Protein AF-A0A2G2W979-F1 (afdb_monomer_lite)

Radius of gyration: 13.16 Å; chains: 1; bounding box: 25×37×36 Å

Sequence (100 aa):
MEREYNERAPGGLIEGIADYVRLKAGYAPSNWVKPGQGDRWDQGYDVIARFLDYCNSLKRGFVAQLNKKMRTGYSHQFFVDLLGKTIDQLWRDYKAKFRA

InterPro domains:
  IPR007541 Uncharacterised protein family, basic secretory protein [PF04450] (6-94)
  IPR007541 Uncharacterised protein family, basic secretory protein [PTHR33321] (6-97)

Structure (mmCIF, N/CA/C/O backbone):
data_AF-A0A2G2W979-F1
#
_entry.id   AF-A0A2G2W979-F1
#
loop_
_atom_site.group_PDB
_atom_site.id
_atom_site.type_symbol
_atom_site.label_atom_id
_atom_site.label_alt_id
_atom_site.label_comp_id
_atom_site.label_asym_id
_atom_site.label_entity_id
_atom_site.label_seq_id
_atom_site.pdbx_PDB_ins_code
_atom_site.Cartn_x
_atom_site.Cartn_y
_atom_site.Cartn_z
_atom_site.occupancy
_atom_site.B_iso_or_equiv
_atom_site.auth_seq_id
_atom_site.auth_comp_id
_atom_site.auth_asym_id
_atom_site.auth_atom_id
_atom_site.pdbx_PDB_model_num
ATOM 1 N N . MET A 1 1 ? 12.504 11.225 20.913 1.00 36.19 1 MET A N 1
ATOM 2 C CA . MET A 1 1 ? 12.470 12.412 20.034 1.00 36.19 1 MET A CA 1
ATOM 3 C C . MET A 1 1 ? 11.277 12.239 19.110 1.00 36.19 1 MET A C 1
ATOM 5 O O . MET A 1 1 ? 11.380 11.560 18.096 1.00 36.19 1 MET A O 1
ATOM 9 N N . GLU A 1 2 ? 10.123 12.733 19.551 1.00 43.94 2 GLU A N 1
ATOM 10 C CA . GLU A 1 2 ? 8.870 12.708 18.795 1.00 43.94 2 GLU A CA 1
ATOM 11 C C . GLU A 1 2 ? 8.987 13.718 17.656 1.00 43.94 2 GLU A C 1
ATOM 13 O O . GLU A 1 2 ? 9.211 14.902 17.892 1.00 43.94 2 GLU A O 1
ATOM 18 N N . ARG A 1 3 ? 8.921 13.249 16.408 1.00 50.06 3 ARG A N 1
ATOM 19 C CA . ARG A 1 3 ? 8.746 14.154 15.274 1.00 50.06 3 ARG A CA 1
ATOM 20 C C . ARG A 1 3 ? 7.251 14.373 15.118 1.00 50.06 3 ARG A C 1
ATOM 22 O O . ARG A 1 3 ? 6.539 13.425 14.791 1.00 50.06 3 ARG A O 1
ATOM 29 N N . GLU A 1 4 ? 6.807 15.598 15.379 1.00 44.28 4 GLU A N 1
ATOM 30 C CA . GLU A 1 4 ? 5.464 16.078 15.063 1.00 44.28 4 GLU A CA 1
ATOM 31 C C . GLU A 1 4 ? 5.127 15.702 13.616 1.00 44.28 4 GLU A C 1
ATOM 33 O O . GLU A 1 4 ? 5.776 16.137 12.659 1.00 44.28 4 GLU A O 1
ATOM 38 N N . TYR A 1 5 ? 4.147 14.813 13.461 1.00 47.66 5 TYR A N 1
ATOM 39 C CA . TYR A 1 5 ? 3.657 14.390 12.162 1.00 47.66 5 TYR A CA 1
ATOM 40 C C . TYR A 1 5 ? 2.810 15.532 11.611 1.00 47.66 5 TYR A C 1
ATOM 42 O O . TYR A 1 5 ? 1.651 15.707 11.976 1.00 47.66 5 TYR A O 1
ATOM 50 N N . ASN A 1 6 ? 3.434 16.338 10.758 1.00 50.69 6 ASN A N 1
ATOM 51 C CA . ASN A 1 6 ? 2.757 17.307 9.913 1.00 50.69 6 ASN A CA 1
ATOM 52 C C . ASN A 1 6 ? 1.539 16.617 9.269 1.00 50.69 6 ASN A C 1
ATOM 54 O O . ASN A 1 6 ? 1.662 15.480 8.812 1.00 50.69 6 ASN A O 1
ATOM 58 N N . GLU A 1 7 ? 0.385 17.281 9.233 1.00 60.25 7 GLU A N 1
ATOM 59 C CA . GLU A 1 7 ? -0.938 16.755 8.842 1.00 60.25 7 GLU A CA 1
ATOM 60 C C . GLU A 1 7 ? -1.027 16.232 7.390 1.00 60.25 7 GLU A C 1
ATOM 62 O O . GLU A 1 7 ? -2.109 16.038 6.850 1.00 60.25 7 GLU A O 1
ATOM 67 N N . ARG A 1 8 ? 0.096 16.017 6.704 1.00 73.62 8 ARG A N 1
ATOM 68 C CA . ARG A 1 8 ? 0.193 15.582 5.313 1.00 73.62 8 ARG A CA 1
ATOM 69 C C . ARG A 1 8 ? 0.660 14.134 5.240 1.00 73.62 8 ARG A C 1
ATOM 71 O O . ARG A 1 8 ? 1.500 13.690 6.018 1.00 73.62 8 ARG A O 1
ATOM 78 N N . ALA A 1 9 ? 0.122 13.397 4.273 1.00 80.56 9 ALA A N 1
ATOM 79 C CA . ALA A 1 9 ? 0.548 12.026 4.028 1.00 80.56 9 ALA A CA 1
ATOM 80 C C . ALA A 1 9 ? 2.062 11.948 3.744 1.00 80.56 9 ALA A C 1
ATOM 82 O O . ALA A 1 9 ? 2.585 12.817 3.040 1.00 80.56 9 ALA A O 1
ATOM 83 N N . PRO A 1 10 ? 2.772 10.928 4.268 1.00 87.06 10 PRO A N 1
ATOM 84 C CA . PRO A 1 10 ? 4.194 10.748 4.009 1.00 87.06 10 PRO A CA 1
ATOM 85 C C . PRO A 1 10 ? 4.462 10.723 2.508 1.00 87.06 10 PRO A C 1
ATOM 87 O O . PRO A 1 10 ? 3.855 9.924 1.794 1.00 87.06 10 PRO A O 1
ATOM 90 N N . GLY A 1 11 ? 5.400 11.547 2.034 1.00 88.69 11 GLY A N 1
ATOM 91 C CA . GLY A 1 11 ? 5.758 11.593 0.612 1.00 88.69 11 GLY A CA 1
ATOM 92 C C . GLY A 1 11 ? 6.103 10.208 0.062 1.00 88.69 11 GLY A C 1
ATOM 93 O O . GLY A 1 11 ? 5.602 9.821 -0.986 1.00 88.69 11 GLY A O 1
ATOM 94 N N . GLY A 1 12 ? 6.841 9.399 0.831 1.00 92.44 12 GLY A N 1
ATOM 95 C CA . GLY A 1 12 ? 7.162 8.028 0.431 1.00 92.44 12 GLY A CA 1
ATOM 96 C C . GLY A 1 12 ? 5.943 7.118 0.256 1.00 92.44 12 GLY A C 1
ATOM 97 O O . GLY A 1 12 ? 5.939 6.287 -0.645 1.00 92.44 12 GLY A O 1
ATOM 98 N N . LEU A 1 13 ? 4.882 7.295 1.051 1.00 94.62 13 LEU A N 1
ATOM 99 C CA . LEU A 1 13 ? 3.644 6.534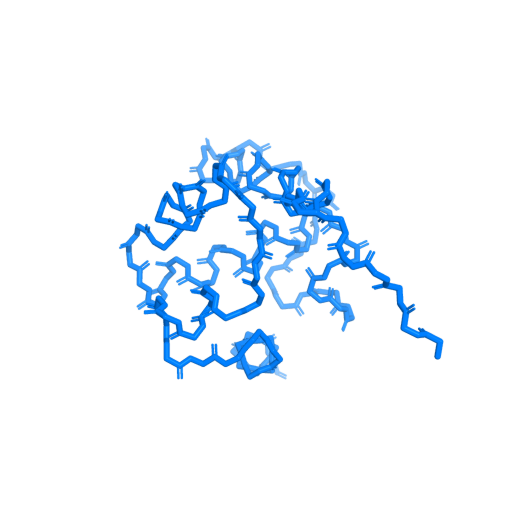 0.876 1.00 94.62 13 LEU A CA 1
ATOM 100 C C . LEU A 1 13 ? 2.872 6.991 -0.370 1.00 94.62 13 LEU A C 1
ATOM 102 O O . LEU A 1 13 ? 2.300 6.153 -1.062 1.00 94.62 13 LEU A O 1
ATOM 106 N N . ILE A 1 14 ? 2.873 8.292 -0.673 1.00 95.06 14 ILE A N 1
ATOM 107 C CA . ILE A 1 14 ? 2.270 8.827 -1.904 1.00 95.06 14 ILE A CA 1
ATOM 108 C C . ILE A 1 14 ? 2.981 8.243 -3.133 1.00 95.06 14 ILE A C 1
ATOM 110 O O . ILE A 1 14 ? 2.319 7.679 -4.005 1.00 95.06 14 ILE A O 1
ATOM 114 N N . GLU A 1 15 ? 4.315 8.302 -3.166 1.00 96.62 15 GLU A N 1
ATOM 115 C CA . GLU A 1 15 ? 5.119 7.711 -4.245 1.00 96.62 15 GLU A CA 1
ATOM 116 C C . GLU A 1 15 ? 4.918 6.192 -4.331 1.00 96.62 15 GLU A C 1
ATOM 118 O O . GLU A 1 15 ? 4.701 5.643 -5.408 1.00 96.62 15 GLU A O 1
ATOM 123 N N . GLY A 1 16 ? 4.859 5.504 -3.189 1.00 97.31 16 GLY A N 1
ATOM 124 C CA . GLY A 1 16 ? 4.562 4.074 -3.138 1.00 97.31 16 GLY A CA 1
ATOM 125 C C . GLY A 1 16 ? 3.172 3.702 -3.674 1.00 97.31 16 GLY A C 1
ATOM 126 O O . GLY A 1 16 ? 3.007 2.623 -4.242 1.00 97.31 16 GLY A O 1
ATOM 127 N N . ILE A 1 17 ? 2.164 4.578 -3.557 1.00 97.50 17 ILE A N 1
ATOM 128 C CA . ILE A 1 17 ? 0.855 4.384 -4.208 1.00 97.50 17 ILE A CA 1
ATOM 129 C C . ILE A 1 17 ? 0.974 4.539 -5.725 1.00 97.50 17 ILE A C 1
ATOM 131 O O . ILE A 1 17 ? 0.382 3.744 -6.460 1.00 97.50 17 ILE A O 1
ATOM 135 N N . ALA A 1 18 ? 1.734 5.526 -6.207 1.00 97.75 18 ALA A N 1
ATOM 136 C CA . ALA A 1 18 ? 1.994 5.675 -7.637 1.00 97.75 18 ALA A CA 1
ATOM 137 C C . ALA A 1 18 ? 2.715 4.434 -8.198 1.00 97.75 18 ALA A C 1
ATOM 139 O O . ALA A 1 18 ? 2.308 3.887 -9.227 1.00 97.75 18 ALA A O 1
ATOM 140 N N . ASP A 1 19 ? 3.707 3.919 -7.474 1.00 98.25 19 ASP A N 1
ATOM 141 C CA . ASP A 1 19 ? 4.428 2.702 -7.841 1.00 98.25 19 ASP A CA 1
ATOM 142 C C . ASP A 1 19 ? 3.572 1.434 -7.711 1.00 98.25 19 ASP A C 1
ATOM 144 O O . ASP A 1 19 ? 3.689 0.528 -8.538 1.00 98.25 19 ASP A O 1
ATOM 148 N N . TYR A 1 20 ? 2.619 1.380 -6.776 1.00 98.31 20 TYR A N 1
ATOM 149 C CA . TYR A 1 20 ? 1.594 0.332 -6.754 1.00 98.31 20 TYR A CA 1
ATOM 150 C C . TYR A 1 20 ? 0.745 0.351 -8.035 1.00 98.31 20 TYR A C 1
ATOM 152 O O . TYR A 1 20 ? 0.491 -0.704 -8.617 1.00 98.31 20 TYR A O 1
ATOM 160 N N . VAL A 1 21 ? 0.328 1.525 -8.522 1.00 98.06 21 VAL A N 1
ATOM 161 C CA . VAL A 1 21 ? -0.428 1.624 -9.783 1.00 98.06 21 VAL A CA 1
ATOM 162 C C . VAL A 1 21 ? 0.417 1.135 -10.961 1.00 98.06 21 VAL A C 1
ATOM 164 O O . VAL A 1 21 ? -0.070 0.327 -11.754 1.00 98.06 21 VAL A O 1
ATOM 167 N N . ARG A 1 22 ? 1.695 1.538 -11.039 1.00 97.94 22 ARG A N 1
ATOM 168 C CA . ARG A 1 22 ? 2.642 1.031 -12.052 1.00 97.94 22 ARG A CA 1
ATOM 169 C C . ARG A 1 22 ? 2.789 -0.489 -11.979 1.00 97.94 22 ARG A C 1
ATOM 171 O O . ARG A 1 22 ? 2.731 -1.155 -13.013 1.00 97.94 22 ARG A O 1
ATOM 178 N N . LEU A 1 23 ? 2.900 -1.045 -10.770 1.00 97.81 23 LEU A N 1
ATOM 179 C CA . LEU A 1 23 ? 2.957 -2.487 -10.539 1.00 97.81 23 LEU A CA 1
ATOM 180 C C . LEU A 1 23 ? 1.709 -3.200 -11.066 1.00 97.81 23 LEU A C 1
ATOM 182 O O . LEU A 1 23 ? 1.831 -4.181 -11.797 1.00 97.81 23 LEU A O 1
ATOM 186 N N . LYS A 1 24 ? 0.506 -2.722 -10.720 1.00 97.44 24 LYS A N 1
ATOM 187 C CA . LYS A 1 24 ? -0.753 -3.351 -11.163 1.00 97.44 24 LYS A CA 1
ATOM 188 C C . LYS A 1 24 ? -0.989 -3.227 -12.662 1.00 97.44 24 LYS A C 1
ATOM 190 O O . LYS A 1 24 ? -1.650 -4.092 -13.227 1.00 97.44 24 LYS A O 1
ATOM 195 N N . ALA A 1 25 ? -0.447 -2.187 -13.284 1.00 97.62 25 ALA A N 1
ATOM 196 C CA . ALA A 1 25 ? -0.495 -1.988 -14.724 1.00 97.62 25 ALA A CA 1
ATOM 197 C C . ALA A 1 25 ? 0.552 -2.821 -15.493 1.00 97.62 25 ALA A C 1
ATOM 199 O O . ALA A 1 25 ? 0.561 -2.788 -16.718 1.00 97.62 25 ALA A O 1
ATOM 200 N N . GLY A 1 26 ? 1.418 -3.577 -14.805 1.00 97.00 26 GLY A N 1
ATOM 201 C CA . GLY A 1 26 ? 2.438 -4.413 -15.446 1.00 97.00 26 GLY A CA 1
ATOM 202 C C . GLY A 1 26 ? 3.698 -3.657 -15.878 1.00 97.00 26 GLY A C 1
ATOM 203 O O . GLY A 1 26 ? 4.491 -4.195 -16.642 1.00 97.00 26 GLY A O 1
ATOM 204 N N . TYR A 1 27 ? 3.912 -2.439 -15.369 1.00 97.25 27 TYR A N 1
ATOM 205 C CA . TYR A 1 27 ? 5.060 -1.582 -15.699 1.00 97.25 27 TYR A CA 1
ATOM 206 C C . TYR A 1 27 ? 6.135 -1.552 -14.605 1.00 97.25 27 TYR A C 1
ATOM 208 O O . TYR A 1 27 ? 6.908 -0.601 -14.527 1.00 97.25 27 TYR A O 1
ATOM 216 N N . ALA A 1 28 ? 6.187 -2.564 -13.735 1.00 95.19 28 ALA A N 1
ATOM 217 C CA . ALA A 1 28 ? 7.240 -2.661 -12.728 1.00 95.19 28 ALA A CA 1
ATOM 218 C C . ALA A 1 28 ? 8.605 -2.927 -13.407 1.00 95.19 28 ALA A C 1
ATOM 220 O O . ALA A 1 28 ? 8.735 -3.939 -14.102 1.00 95.19 28 ALA A O 1
ATOM 221 N N . PRO A 1 29 ? 9.624 -2.070 -13.208 1.00 94.50 29 PRO A N 1
ATOM 222 C CA . PRO A 1 29 ? 10.997 -2.319 -13.634 1.00 94.50 29 PRO A CA 1
ATOM 223 C C . PRO A 1 29 ? 11.542 -3.669 -13.153 1.00 94.50 29 PRO A C 1
ATOM 225 O O . PRO A 1 29 ? 11.230 -4.137 -12.056 1.00 94.50 29 PRO A O 1
ATOM 228 N N . SER A 1 30 ? 12.413 -4.283 -13.955 1.00 92.88 30 SER A N 1
ATOM 229 C CA . SER A 1 30 ? 12.993 -5.604 -13.666 1.00 92.88 30 SER A CA 1
ATOM 230 C C . SER A 1 30 ? 13.889 -5.634 -12.424 1.00 92.88 30 SER A C 1
ATOM 232 O O . SER A 1 30 ? 14.075 -6.697 -11.835 1.00 92.88 30 SER A O 1
ATOM 234 N N . ASN A 1 31 ? 14.433 -4.485 -12.019 1.00 94.88 31 ASN A N 1
ATOM 235 C CA . ASN A 1 31 ? 15.290 -4.330 -10.845 1.00 94.88 31 ASN A CA 1
ATOM 236 C C . ASN A 1 31 ? 14.522 -4.039 -9.544 1.00 94.88 31 ASN A C 1
ATOM 238 O O . ASN A 1 31 ? 15.160 -3.901 -8.503 1.00 94.88 31 ASN A O 1
ATOM 242 N N . TRP A 1 32 ? 13.190 -3.932 -9.578 1.00 96.38 32 TRP A N 1
ATOM 243 C CA . TRP A 1 32 ? 12.396 -3.762 -8.362 1.00 96.38 32 TRP A CA 1
ATOM 244 C C . TRP A 1 32 ? 12.484 -4.976 -7.450 1.00 96.38 32 TRP A C 1
ATOM 246 O O . TRP A 1 32 ? 12.568 -6.125 -7.900 1.00 96.38 32 TRP A O 1
ATOM 256 N N . VAL A 1 33 ? 12.357 -4.718 -6.151 1.00 96.44 33 VAL A N 1
ATOM 257 C CA . VAL A 1 33 ? 12.273 -5.783 -5.157 1.00 96.44 33 VAL A CA 1
ATOM 258 C C . VAL A 1 33 ? 11.148 -6.783 -5.462 1.00 96.44 33 VAL A C 1
ATOM 260 O O . VAL A 1 33 ? 10.068 -6.461 -5.987 1.00 96.44 33 VAL A O 1
ATOM 263 N N . LYS A 1 34 ? 11.398 -8.040 -5.098 1.00 96.38 34 LYS A N 1
ATOM 264 C CA . LYS A 1 34 ? 10.412 -9.126 -5.144 1.00 96.38 34 LYS A CA 1
ATOM 265 C C . LYS A 1 34 ? 9.451 -9.042 -3.946 1.00 96.38 34 LYS A C 1
ATOM 267 O O . LYS A 1 34 ? 9.796 -8.445 -2.924 1.00 96.38 34 LYS A O 1
ATOM 272 N N . PRO A 1 35 ? 8.257 -9.664 -4.020 1.00 96.94 35 PRO A N 1
ATOM 273 C CA . PRO A 1 35 ? 7.400 -9.823 -2.848 1.00 96.94 35 PRO A CA 1
ATOM 274 C C . PRO A 1 35 ? 8.168 -10.436 -1.668 1.00 96.94 35 PRO A C 1
ATOM 276 O O . PRO A 1 35 ? 8.961 -11.358 -1.844 1.00 96.94 35 PRO A O 1
ATOM 279 N N . GLY A 1 36 ? 7.958 -9.892 -0.473 1.00 96.69 36 GLY A N 1
ATOM 280 C CA . GLY A 1 36 ? 8.653 -10.271 0.755 1.00 96.69 36 GLY A CA 1
ATOM 281 C C . GLY A 1 36 ? 10.014 -9.618 0.986 1.00 96.69 36 GLY A C 1
ATOM 282 O O . GLY A 1 36 ? 10.535 -9.737 2.092 1.00 96.69 36 GLY A O 1
ATOM 283 N N . GLN A 1 37 ? 10.607 -8.927 0.010 1.00 96.44 37 GLN A N 1
ATOM 284 C CA . GLN A 1 37 ? 11.895 -8.247 0.197 1.00 96.44 37 GLN A CA 1
ATOM 285 C C . GLN A 1 37 ? 11.746 -6.883 0.893 1.00 96.44 37 GLN A C 1
ATOM 287 O O . GLN A 1 37 ? 10.655 -6.318 0.974 1.00 96.44 37 GLN A O 1
ATOM 292 N N . GLY A 1 38 ? 12.869 -6.391 1.422 1.00 95.62 38 GLY A N 1
ATOM 293 C CA . GLY A 1 38 ? 12.975 -5.173 2.223 1.00 95.62 38 GLY A CA 1
ATOM 294 C C . GLY A 1 38 ? 12.926 -5.411 3.736 1.00 95.62 38 GLY A C 1
ATOM 295 O O . GLY A 1 38 ? 12.386 -6.423 4.196 1.00 95.62 38 GLY A O 1
ATOM 296 N N . ASP A 1 39 ? 13.493 -4.483 4.504 1.00 95.81 39 ASP A N 1
ATOM 297 C CA . ASP A 1 39 ? 13.665 -4.577 5.961 1.00 95.81 39 ASP A CA 1
ATOM 298 C C . ASP A 1 39 ? 12.566 -3.814 6.709 1.00 95.81 39 ASP A C 1
ATOM 300 O O . ASP A 1 39 ? 12.043 -4.285 7.723 1.00 95.81 39 ASP A O 1
ATOM 304 N N . ARG A 1 40 ? 12.141 -2.672 6.158 1.00 96.06 40 ARG A N 1
ATOM 305 C CA . ARG A 1 40 ? 11.020 -1.862 6.646 1.00 96.06 40 ARG A CA 1
ATOM 306 C C . ARG A 1 40 ? 10.002 -1.598 5.549 1.00 96.06 40 ARG A C 1
ATOM 308 O O . ARG A 1 40 ? 10.365 -1.437 4.388 1.00 96.06 40 ARG A O 1
ATOM 315 N N . TRP A 1 41 ? 8.736 -1.474 5.943 1.00 95.62 41 TRP A N 1
ATOM 316 C CA . TRP A 1 41 ? 7.637 -1.226 5.011 1.00 95.62 41 TRP A CA 1
ATOM 317 C C . TRP A 1 41 ? 7.798 0.085 4.225 1.00 95.62 41 TRP A C 1
ATOM 319 O O . TRP A 1 41 ? 7.306 0.164 3.108 1.00 95.62 41 TRP A O 1
ATOM 329 N N . ASP A 1 42 ? 8.490 1.083 4.791 1.00 94.69 42 ASP A N 1
ATOM 330 C CA . ASP A 1 42 ? 8.641 2.450 4.275 1.00 94.69 42 ASP A CA 1
ATOM 331 C C . ASP A 1 42 ? 10.038 2.782 3.718 1.00 94.69 42 ASP A C 1
ATOM 333 O O . ASP A 1 42 ? 10.343 3.950 3.488 1.00 94.69 42 ASP A O 1
ATOM 337 N N . GLN A 1 43 ? 10.909 1.790 3.501 1.00 94.25 43 GLN A N 1
ATOM 338 C CA . GLN A 1 43 ? 12.309 2.049 3.116 1.00 94.25 43 GLN A CA 1
ATOM 339 C C . GLN A 1 43 ? 12.535 2.411 1.639 1.00 94.25 43 GLN A C 1
ATOM 341 O O . GLN A 1 43 ? 13.635 2.817 1.273 1.00 94.25 43 GLN A O 1
ATOM 346 N N . GLY A 1 44 ? 11.537 2.207 0.782 1.00 94.81 44 GLY A N 1
ATOM 347 C CA . GLY A 1 44 ? 11.642 2.406 -0.662 1.00 94.81 44 GLY A CA 1
ATOM 348 C C . GLY A 1 44 ? 10.284 2.259 -1.338 1.00 94.81 44 GLY A C 1
ATOM 349 O O . GLY A 1 44 ? 9.412 1.548 -0.838 1.00 94.81 44 GLY A O 1
ATOM 350 N N . TYR A 1 45 ? 10.079 2.954 -2.454 1.00 97.12 45 TYR A N 1
ATOM 351 C CA . TYR A 1 45 ? 8.765 3.031 -3.101 1.00 97.12 45 TYR A CA 1
ATOM 352 C C . TYR A 1 45 ? 8.322 1.691 -3.691 1.00 97.12 45 TYR A C 1
ATOM 354 O O . TYR A 1 45 ? 7.154 1.328 -3.577 1.00 97.12 45 TYR A O 1
ATOM 362 N N . ASP A 1 46 ? 9.261 0.907 -4.217 1.00 96.56 46 ASP A N 1
ATOM 363 C CA . ASP A 1 46 ? 9.018 -0.449 -4.697 1.00 96.56 46 ASP A CA 1
ATOM 364 C C . ASP A 1 46 ? 8.660 -1.412 -3.549 1.00 96.56 46 ASP A C 1
ATOM 366 O O . ASP A 1 46 ? 7.731 -2.213 -3.681 1.00 96.56 46 ASP A O 1
ATOM 370 N N . VAL A 1 47 ? 9.310 -1.286 -2.385 1.00 98.00 47 VAL A N 1
ATOM 371 C CA . VAL A 1 47 ? 8.944 -2.019 -1.159 1.00 98.00 47 VAL A CA 1
ATOM 372 C C . VAL A 1 47 ? 7.529 -1.650 -0.708 1.00 98.00 47 VAL A C 1
ATOM 374 O O . VAL A 1 47 ? 6.714 -2.546 -0.461 1.00 98.00 47 VAL A O 1
ATOM 377 N N . ILE A 1 48 ? 7.205 -0.352 -0.665 1.00 98.06 48 ILE A N 1
ATOM 378 C CA . ILE A 1 48 ? 5.861 0.131 -0.320 1.00 98.06 48 ILE A CA 1
ATOM 379 C C . ILE A 1 48 ? 4.838 -0.410 -1.326 1.00 98.06 48 ILE A C 1
ATOM 381 O O . ILE A 1 48 ? 3.808 -0.939 -0.916 1.00 98.06 48 ILE A O 1
ATOM 385 N N . ALA A 1 49 ? 5.122 -0.362 -2.628 1.00 98.38 49 ALA A N 1
ATOM 386 C CA . ALA A 1 49 ? 4.229 -0.857 -3.673 1.00 98.38 49 ALA A CA 1
ATOM 387 C C . ALA A 1 49 ? 3.918 -2.354 -3.516 1.00 98.38 49 ALA A C 1
ATOM 389 O O . ALA A 1 49 ? 2.755 -2.760 -3.606 1.00 98.38 49 ALA A O 1
ATOM 390 N N . ARG A 1 50 ? 4.931 -3.184 -3.223 1.00 98.25 50 ARG A N 1
ATOM 391 C CA . ARG A 1 50 ? 4.741 -4.621 -2.950 1.00 98.25 50 ARG A CA 1
ATOM 392 C C . ARG A 1 50 ? 3.932 -4.865 -1.678 1.00 98.25 50 ARG A C 1
ATOM 394 O O . ARG A 1 50 ? 3.065 -5.740 -1.662 1.00 98.25 50 ARG A O 1
ATOM 401 N N . PHE A 1 51 ? 4.178 -4.083 -0.631 1.00 98.44 51 PHE A N 1
ATOM 402 C CA . PHE A 1 51 ? 3.411 -4.169 0.607 1.00 98.44 51 PHE A CA 1
ATOM 403 C C . PHE A 1 51 ? 1.945 -3.753 0.409 1.00 98.44 51 PHE A C 1
ATOM 405 O O . PHE A 1 51 ? 1.035 -4.429 0.889 1.00 98.44 51 PHE A O 1
ATOM 412 N N . LEU A 1 52 ? 1.692 -2.693 -0.360 1.00 98.50 52 LEU A N 1
ATOM 413 C CA . LEU A 1 52 ? 0.346 -2.243 -0.712 1.00 98.50 52 LEU A CA 1
ATOM 414 C C . LEU A 1 52 ? -0.401 -3.264 -1.580 1.00 98.50 52 LEU A C 1
ATOM 416 O O . LEU A 1 52 ? -1.605 -3.444 -1.390 1.00 98.50 52 LEU A O 1
ATOM 420 N N . ASP A 1 53 ? 0.290 -3.975 -2.478 1.00 98.62 53 ASP A N 1
ATOM 421 C CA . ASP A 1 53 ? -0.299 -5.083 -3.243 1.00 98.62 53 ASP A CA 1
ATOM 422 C C . ASP A 1 53 ? -0.731 -6.239 -2.335 1.00 98.62 53 ASP A C 1
ATOM 424 O O . ASP A 1 53 ? -1.852 -6.739 -2.460 1.00 98.62 53 ASP A O 1
ATOM 428 N N . TYR A 1 54 ? 0.084 -6.581 -1.335 1.00 98.56 54 TYR A N 1
ATOM 429 C CA . TYR A 1 54 ? -0.321 -7.518 -0.290 1.00 98.56 54 TYR A CA 1
ATOM 430 C C . TYR A 1 54 ? -1.550 -7.022 0.488 1.00 98.56 54 TYR A C 1
ATOM 432 O O . TYR A 1 54 ? -2.538 -7.750 0.588 1.00 98.56 54 TYR A O 1
ATOM 440 N N . CYS A 1 55 ? -1.554 -5.780 0.973 1.00 98.62 55 CYS A N 1
ATOM 441 C CA . CYS A 1 55 ? -2.702 -5.211 1.685 1.00 98.62 55 CYS A CA 1
ATOM 442 C C . CYS A 1 55 ? -3.983 -5.215 0.827 1.00 98.62 55 CYS A C 1
ATOM 444 O O . CYS A 1 55 ? -5.066 -5.542 1.315 1.00 98.62 55 CYS A O 1
ATOM 446 N N . ASN A 1 56 ? -3.871 -4.929 -0.473 1.00 98.69 56 ASN A N 1
ATOM 447 C CA . ASN A 1 56 ? -4.996 -4.998 -1.404 1.00 98.69 56 ASN A CA 1
ATOM 448 C C . ASN A 1 56 ? -5.477 -6.433 -1.670 1.00 98.69 56 ASN A C 1
ATOM 450 O O . ASN A 1 56 ? -6.657 -6.631 -1.957 1.00 98.69 56 ASN A O 1
ATOM 454 N N . SER A 1 57 ? -4.601 -7.433 -1.542 1.00 98.25 57 SER A N 1
ATOM 455 C CA . SER A 1 57 ? -5.000 -8.845 -1.589 1.00 98.25 57 SER A CA 1
ATOM 456 C C . SER A 1 57 ? -5.826 -9.269 -0.368 1.00 98.25 57 SER A C 1
ATOM 458 O O . SER A 1 57 ? -6.700 -10.121 -0.499 1.00 98.25 57 SER A O 1
ATOM 460 N N . LEU A 1 58 ? -5.608 -8.639 0.797 1.00 98.38 58 LEU A N 1
ATOM 461 C CA . LEU A 1 58 ? -6.409 -8.871 2.006 1.00 98.38 58 LEU A CA 1
ATOM 462 C C . LEU A 1 58 ? -7.787 -8.204 1.916 1.00 98.38 58 LEU A C 1
ATOM 464 O O . LEU A 1 58 ? -8.779 -8.740 2.402 1.00 98.38 58 LEU A O 1
ATOM 468 N N . LYS A 1 59 ? -7.855 -7.026 1.286 1.00 98.00 59 LYS A N 1
ATOM 469 C CA . LYS A 1 59 ? -9.104 -6.304 1.036 1.00 98.00 59 LYS A CA 1
ATOM 470 C C . LYS A 1 59 ? -9.047 -5.612 -0.315 1.00 98.00 59 LYS A C 1
ATOM 472 O O . LYS A 1 59 ? -8.384 -4.586 -0.479 1.00 98.00 59 LYS A O 1
ATOM 477 N N . ARG A 1 60 ? -9.822 -6.127 -1.270 1.00 97.69 60 ARG A N 1
ATOM 478 C CA . ARG A 1 60 ? -9.939 -5.519 -2.597 1.00 97.69 60 ARG A CA 1
ATOM 479 C C . ARG A 1 60 ? -10.365 -4.053 -2.473 1.00 97.69 60 ARG A C 1
ATOM 481 O O . ARG A 1 60 ? -11.378 -3.743 -1.847 1.00 97.69 60 ARG A O 1
ATOM 488 N N . GLY A 1 61 ? -9.597 -3.157 -3.088 1.00 97.50 61 GLY A N 1
ATOM 489 C CA . GLY A 1 61 ? -9.844 -1.715 -3.048 1.00 97.50 61 GLY A CA 1
ATOM 490 C C . GLY A 1 61 ? -9.245 -1.009 -1.830 1.00 97.50 61 GLY A C 1
ATOM 491 O O . GLY A 1 61 ? -9.537 0.170 -1.630 1.00 97.50 61 GLY A O 1
ATOM 492 N N . PHE A 1 62 ? -8.414 -1.691 -1.033 1.00 98.50 62 PHE A N 1
ATOM 493 C CA . PHE A 1 62 ? -7.702 -1.099 0.100 1.00 98.50 62 PHE A CA 1
ATOM 494 C C . PHE A 1 62 ? -6.935 0.164 -0.305 1.00 98.50 62 PHE A C 1
ATOM 496 O O . PHE A 1 62 ? -7.144 1.215 0.293 1.00 98.50 62 PHE A O 1
ATOM 503 N N . VAL A 1 63 ? -6.107 0.095 -1.355 1.00 98.12 63 VAL A N 1
ATOM 504 C CA . VAL A 1 63 ? -5.244 1.224 -1.754 1.00 98.12 63 VAL A CA 1
ATOM 505 C C . VAL A 1 63 ? -6.070 2.439 -2.177 1.00 98.12 63 VAL A C 1
ATOM 507 O O . VAL A 1 63 ? -5.758 3.564 -1.796 1.00 98.12 63 VAL A O 1
ATOM 510 N N . ALA A 1 64 ? -7.174 2.221 -2.895 1.00 98.06 64 ALA A N 1
ATOM 511 C CA . ALA A 1 64 ? -8.083 3.297 -3.281 1.00 98.06 64 ALA A CA 1
ATOM 512 C C . ALA A 1 64 ? -8.740 3.963 -2.057 1.00 98.06 64 ALA A C 1
ATOM 514 O O . ALA A 1 64 ? -8.858 5.188 -2.000 1.00 98.06 64 ALA A O 1
ATOM 515 N N . GLN A 1 65 ? -9.139 3.170 -1.057 1.00 98.12 65 GLN A N 1
ATOM 516 C CA . GLN A 1 65 ? -9.722 3.680 0.186 1.00 98.12 65 GLN A CA 1
ATOM 517 C C . GLN A 1 65 ? -8.691 4.417 1.045 1.00 98.12 65 GLN A C 1
ATOM 519 O O . GLN A 1 65 ? -8.998 5.490 1.562 1.00 98.12 65 GLN A O 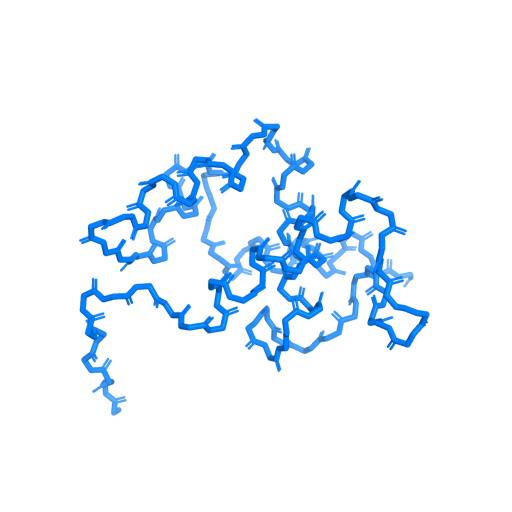1
ATOM 524 N N . LEU A 1 66 ? -7.467 3.891 1.147 1.00 97.50 66 LEU A N 1
ATOM 525 C CA . LEU A 1 66 ? -6.357 4.553 1.827 1.00 97.50 66 LEU A CA 1
ATOM 526 C C . LEU A 1 66 ? -6.065 5.909 1.174 1.00 97.50 66 LEU A C 1
ATOM 528 O O . LEU A 1 66 ? -6.102 6.928 1.857 1.00 97.50 66 LEU A O 1
ATOM 532 N N . ASN A 1 67 ? -5.890 5.943 -0.151 1.00 96.62 67 ASN A N 1
ATOM 533 C CA . ASN A 1 67 ? -5.671 7.180 -0.905 1.00 96.62 67 ASN A CA 1
ATOM 534 C C . ASN A 1 67 ? -6.792 8.207 -0.674 1.00 96.62 67 ASN A C 1
ATOM 536 O O . ASN A 1 67 ? -6.530 9.391 -0.478 1.00 96.62 67 ASN A O 1
ATOM 540 N N . LYS A 1 68 ? -8.053 7.754 -0.630 1.00 95.88 68 LYS A N 1
ATOM 541 C CA . LYS A 1 68 ? -9.197 8.622 -0.322 1.00 95.88 68 LYS A CA 1
ATOM 542 C C . LYS A 1 68 ? -9.121 9.203 1.095 1.00 95.88 68 LYS A C 1
ATOM 544 O O . LYS A 1 68 ? -9.363 10.398 1.247 1.00 95.88 68 LYS A O 1
ATOM 549 N N . LYS A 1 69 ? -8.800 8.392 2.112 1.00 94.25 69 LYS A N 1
ATOM 550 C CA . LYS A 1 69 ? -8.666 8.856 3.508 1.00 94.25 69 LYS A CA 1
ATOM 551 C C . LYS A 1 69 ? -7.497 9.829 3.677 1.00 94.25 69 LYS A C 1
ATOM 553 O O . LYS A 1 69 ? -7.595 10.746 4.480 1.00 94.25 69 LYS A O 1
ATOM 558 N N . MET A 1 70 ? -6.445 9.686 2.871 1.00 93.75 70 MET A N 1
ATOM 559 C CA . MET A 1 70 ? -5.257 10.540 2.934 1.00 93.75 70 MET A CA 1
ATOM 560 C C . MET A 1 70 ? -5.434 11.968 2.401 1.00 93.75 70 MET A C 1
ATOM 562 O O . MET A 1 70 ? -4.531 12.787 2.555 1.00 93.75 70 MET A O 1
ATOM 566 N N . ARG A 1 71 ? -6.584 12.302 1.797 1.00 90.19 71 ARG A N 1
ATOM 567 C CA . ARG A 1 71 ? -6.825 13.628 1.194 1.00 90.19 71 ARG A CA 1
ATOM 568 C C . ARG A 1 71 ? -6.771 14.787 2.189 1.00 90.19 71 ARG A C 1
ATOM 570 O O . ARG A 1 71 ? -6.475 15.902 1.779 1.00 90.19 71 ARG A O 1
ATOM 577 N N . THR A 1 72 ? -7.091 14.534 3.454 1.00 87.19 72 THR A N 1
ATOM 578 C CA . THR A 1 72 ? -7.143 15.551 4.520 1.00 87.19 72 THR A CA 1
ATOM 579 C C . THR A 1 72 ? -6.110 15.307 5.616 1.00 87.19 72 THR A C 1
ATOM 581 O O . THR A 1 72 ? -6.135 15.985 6.634 1.00 87.19 72 THR A O 1
ATOM 584 N N . GLY A 1 73 ? -5.236 14.319 5.426 1.00 90.62 73 GLY A N 1
ATOM 585 C CA . GLY A 1 73 ? -4.153 13.982 6.337 1.00 90.62 73 GLY A CA 1
ATOM 586 C C . GLY A 1 73 ? -3.978 12.491 6.533 1.00 90.62 73 GLY A C 1
ATOM 587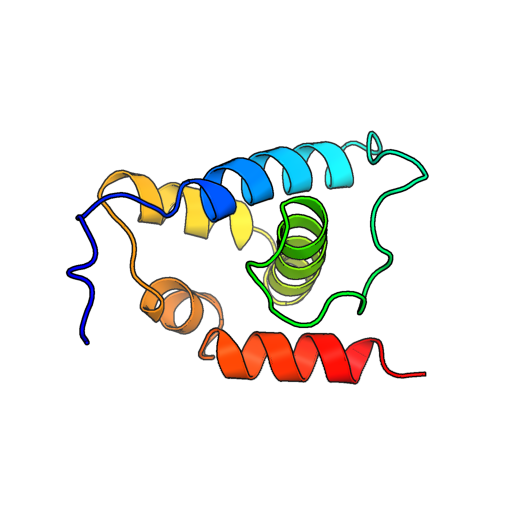 O O . GLY A 1 73 ? -4.682 11.690 5.927 1.00 90.62 73 GLY A O 1
ATOM 588 N N . TYR A 1 74 ? -2.996 12.102 7.338 1.00 92.50 74 TYR A N 1
ATOM 589 C CA . TYR A 1 74 ? -2.584 10.708 7.453 1.00 92.50 74 TYR A CA 1
ATOM 590 C C . TYR A 1 74 ? -2.448 10.254 8.896 1.00 92.50 74 TYR A C 1
ATOM 592 O O . TYR A 1 74 ? -1.936 10.970 9.749 1.00 92.50 74 TYR A O 1
ATOM 600 N N . SER A 1 75 ? -2.861 9.012 9.133 1.00 93.81 75 SER A N 1
ATOM 601 C CA . SER A 1 75 ? -2.625 8.299 10.378 1.00 93.81 75 SER A CA 1
ATOM 602 C C . SER A 1 75 ? -2.421 6.814 10.095 1.00 93.81 75 SER A C 1
ATOM 604 O O . SER A 1 75 ? -3.134 6.225 9.277 1.00 93.81 75 SER A O 1
ATOM 606 N N . HIS A 1 76 ? -1.504 6.175 10.831 1.00 93.56 76 HIS A N 1
ATOM 607 C CA . HIS A 1 76 ? -1.346 4.712 10.822 1.00 93.56 76 HIS A CA 1
ATOM 608 C C . HIS A 1 76 ? -2.642 3.989 11.218 1.00 93.56 76 HIS A C 1
ATOM 610 O O . HIS A 1 76 ? -2.859 2.847 10.808 1.00 93.56 76 HIS A O 1
ATOM 616 N N . GLN A 1 77 ? -3.542 4.673 11.931 1.00 96.00 77 GLN A N 1
ATOM 617 C CA . GLN A 1 77 ? -4.861 4.163 12.284 1.00 96.00 77 GLN A CA 1
ATOM 618 C C . GLN A 1 77 ? -5.701 3.792 11.052 1.00 96.00 77 GLN A C 1
ATOM 620 O O . GLN A 1 77 ? -6.531 2.896 11.131 1.00 96.00 77 GLN A O 1
ATOM 625 N N . PHE A 1 78 ? -5.448 4.381 9.878 1.00 96.69 78 PHE A N 1
ATOM 626 C CA . PHE A 1 78 ? -6.178 4.021 8.658 1.00 96.69 78 PHE A CA 1
ATOM 627 C C . PHE A 1 78 ? -5.976 2.556 8.251 1.00 96.69 78 PHE A C 1
ATOM 629 O O . PHE A 1 78 ? -6.881 1.962 7.668 1.00 96.69 78 PHE A O 1
ATOM 636 N N . PHE A 1 79 ? -4.829 1.951 8.574 1.00 97.62 79 PHE A N 1
ATOM 637 C CA . PHE A 1 79 ? -4.603 0.521 8.345 1.00 97.62 79 PHE A CA 1
ATOM 638 C C . PHE A 1 79 ? -5.475 -0.331 9.268 1.00 97.62 79 PHE A C 1
ATOM 640 O O . PHE A 1 79 ? -6.061 -1.316 8.821 1.00 97.62 79 PHE A O 1
ATOM 647 N N . VAL A 1 80 ? -5.638 0.094 10.520 1.00 98.19 80 VAL A N 1
ATOM 648 C CA . VAL A 1 80 ? -6.528 -0.562 11.482 1.00 98.19 80 VAL A CA 1
ATOM 649 C C . VAL A 1 80 ? -7.983 -0.409 11.042 1.00 98.19 80 VAL A C 1
ATOM 651 O O . VAL A 1 80 ? -8.695 -1.403 10.971 1.00 98.19 80 VAL A O 1
ATOM 654 N N . ASP A 1 81 ? -8.412 0.791 10.649 1.00 97.81 81 ASP A N 1
ATOM 655 C CA . ASP A 1 81 ? -9.779 1.037 10.172 1.00 97.81 81 ASP A CA 1
ATOM 656 C C . ASP A 1 81 ? -10.141 0.171 8.956 1.00 97.81 81 ASP A C 1
ATOM 658 O O . ASP A 1 81 ? -11.284 -0.258 8.798 1.00 97.81 81 ASP A O 1
ATOM 662 N N . LEU A 1 82 ? -9.181 -0.039 8.049 1.00 98.19 82 LEU A N 1
ATOM 663 C CA . LEU A 1 82 ? -9.429 -0.707 6.773 1.00 98.19 82 LEU A CA 1
ATOM 664 C C . LEU A 1 82 ? -9.189 -2.221 6.822 1.00 98.19 82 LEU A C 1
ATOM 666 O O . LEU A 1 82 ? -9.860 -2.944 6.086 1.00 98.19 82 LEU A O 1
ATOM 670 N N . LEU A 1 83 ? -8.246 -2.700 7.638 1.00 98.31 83 LEU A N 1
ATOM 671 C CA . LEU A 1 83 ? -7.798 -4.102 7.669 1.00 98.31 83 LEU A CA 1
ATOM 672 C C . LEU A 1 83 ? -7.848 -4.743 9.064 1.00 98.31 83 LEU A C 1
ATOM 674 O O . LEU A 1 83 ? -7.541 -5.926 9.197 1.00 98.31 83 LEU A O 1
ATOM 678 N N . GLY A 1 84 ? -8.208 -3.990 10.104 1.00 98.38 84 GLY A N 1
ATOM 679 C CA . GLY A 1 84 ? -8.290 -4.474 11.485 1.00 98.38 84 GLY A CA 1
ATOM 680 C C . GLY A 1 84 ? -6.937 -4.737 12.152 1.00 98.38 84 GLY A C 1
ATOM 681 O O . GLY A 1 84 ? -6.900 -5.352 13.214 1.00 98.38 84 GLY A O 1
ATOM 682 N N . LYS A 1 85 ? -5.824 -4.312 11.540 1.00 98.50 85 LYS A N 1
ATOM 683 C CA . LYS A 1 85 ? -4.458 -4.578 12.015 1.00 98.50 85 LYS A CA 1
ATOM 684 C C . LYS A 1 85 ? -3.583 -3.337 11.933 1.00 98.50 85 LYS A C 1
ATOM 686 O O . LYS A 1 85 ? -3.739 -2.515 11.030 1.00 98.50 85 LYS A O 1
ATOM 691 N N . THR A 1 86 ? -2.634 -3.222 12.858 1.00 98.19 86 THR A N 1
ATOM 692 C CA . THR A 1 86 ? -1.619 -2.165 12.801 1.00 98.19 86 THR A CA 1
ATOM 693 C C . THR A 1 86 ? -0.681 -2.387 11.618 1.00 98.19 86 THR A C 1
ATOM 695 O O . THR A 1 86 ? -0.525 -3.511 11.129 1.00 98.19 86 THR A O 1
ATOM 698 N N . ILE A 1 87 ? -0.013 -1.323 11.168 1.00 96.69 87 ILE A N 1
ATOM 699 C CA . ILE A 1 87 ? 0.958 -1.419 10.073 1.00 96.69 87 ILE A CA 1
ATOM 700 C C . ILE A 1 87 ? 2.079 -2.426 10.381 1.00 96.69 87 ILE A C 1
ATOM 702 O O . ILE A 1 87 ? 2.460 -3.199 9.507 1.00 96.69 87 ILE A O 1
ATOM 706 N N . ASP A 1 88 ? 2.518 -2.510 11.640 1.00 97.56 88 ASP A N 1
ATOM 707 C CA . ASP A 1 88 ? 3.550 -3.457 12.072 1.00 97.56 88 ASP A CA 1
ATOM 708 C C . ASP A 1 88 ? 3.066 -4.909 12.042 1.00 97.56 88 ASP A C 1
ATOM 710 O O . ASP A 1 88 ? 3.820 -5.809 11.674 1.00 97.56 88 ASP A O 1
ATOM 714 N N . GLN A 1 89 ? 1.809 -5.162 12.424 1.00 98.44 89 GLN A N 1
ATOM 715 C CA . GLN A 1 89 ? 1.205 -6.491 12.305 1.00 98.44 89 GLN A CA 1
ATOM 716 C C . GLN A 1 89 ? 1.114 -6.906 10.836 1.00 98.44 89 GLN A C 1
ATOM 718 O O . GLN A 1 89 ? 1.553 -7.996 10.479 1.00 98.44 89 GLN A O 1
ATOM 723 N N . LEU A 1 90 ? 0.613 -6.015 9.979 1.00 98.62 90 LEU A N 1
ATOM 724 C CA . LEU A 1 90 ? 0.514 -6.262 8.542 1.00 98.62 90 LEU A CA 1
ATOM 725 C C . LEU A 1 90 ? 1.886 -6.508 7.910 1.00 98.62 90 LEU A C 1
ATOM 727 O O . LEU A 1 90 ? 2.017 -7.413 7.089 1.00 98.62 90 LEU A O 1
ATOM 731 N N . TRP A 1 91 ? 2.909 -5.744 8.303 1.00 98.38 91 TRP A N 1
ATOM 732 C CA . TRP A 1 91 ? 4.274 -5.935 7.819 1.00 98.38 91 TRP A CA 1
ATOM 733 C C . TRP A 1 91 ? 4.839 -7.293 8.240 1.00 98.38 91 TRP A C 1
ATOM 735 O O . TRP A 1 91 ? 5.392 -8.013 7.410 1.00 98.38 91 TRP A O 1
ATOM 745 N N . ARG A 1 92 ? 4.652 -7.699 9.503 1.00 98.38 92 ARG A N 1
ATOM 746 C CA . ARG A 1 92 ? 5.059 -9.038 9.958 1.00 98.38 92 ARG A CA 1
ATOM 747 C C . ARG A 1 92 ? 4.349 -10.146 9.185 1.00 98.38 92 ARG A C 1
ATOM 749 O O . ARG A 1 92 ? 5.015 -11.081 8.747 1.00 98.38 92 ARG A O 1
ATOM 756 N N . ASP A 1 93 ? 3.042 -10.020 8.968 1.00 98.44 93 ASP A N 1
ATOM 757 C CA . ASP A 1 93 ? 2.261 -11.005 8.212 1.00 98.44 93 ASP A CA 1
ATOM 758 C C . ASP A 1 93 ? 2.719 -11.082 6.747 1.00 98.44 93 ASP A C 1
ATOM 760 O O . ASP A 1 93 ? 2.870 -12.171 6.196 1.00 98.44 93 ASP A O 1
ATOM 764 N N . TYR A 1 94 ? 3.004 -9.933 6.126 1.00 98.38 94 TYR A N 1
ATOM 765 C CA . TYR A 1 94 ? 3.586 -9.852 4.787 1.00 98.38 94 TYR A CA 1
ATOM 766 C C . TYR A 1 94 ? 4.920 -10.599 4.715 1.00 98.38 94 TYR A C 1
ATOM 768 O O . TYR A 1 94 ? 5.108 -11.458 3.853 1.00 98.38 94 TYR A O 1
ATOM 776 N N . LYS A 1 95 ? 5.835 -10.327 5.651 1.00 98.06 95 LYS A N 1
ATOM 777 C CA . LYS A 1 95 ? 7.129 -11.016 5.718 1.00 98.06 95 LYS A CA 1
ATOM 778 C C . LYS A 1 95 ? 6.954 -12.515 5.947 1.00 98.06 95 LYS A C 1
ATOM 780 O O . LYS A 1 95 ? 7.661 -13.289 5.316 1.00 98.06 95 LYS A O 1
ATOM 785 N N . ALA A 1 96 ? 6.012 -12.932 6.792 1.00 97.69 96 ALA A N 1
ATOM 786 C CA . ALA A 1 96 ? 5.717 -14.342 7.032 1.00 97.69 96 ALA A CA 1
ATOM 787 C C . ALA A 1 96 ? 5.158 -15.045 5.784 1.00 97.69 96 ALA A C 1
ATOM 789 O O . ALA A 1 96 ? 5.595 -16.146 5.470 1.00 97.69 96 ALA A O 1
ATOM 790 N N . LYS A 1 97 ? 4.258 -14.399 5.029 1.00 97.12 97 LYS A N 1
ATOM 791 C CA . LYS A 1 97 ? 3.678 -14.946 3.789 1.00 97.12 97 LYS A CA 1
ATOM 792 C C . LYS A 1 97 ? 4.727 -15.267 2.720 1.00 97.12 97 LYS A C 1
ATOM 794 O O . LYS A 1 97 ? 4.518 -16.175 1.922 1.00 97.12 97 LYS A O 1
ATOM 799 N N . PHE A 1 98 ? 5.805 -14.489 2.675 1.00 95.75 98 PHE A N 1
ATOM 800 C CA . PHE A 1 98 ? 6.861 -14.599 1.666 1.00 95.75 98 PHE A CA 1
ATOM 801 C C . PHE A 1 98 ? 8.196 -15.096 2.239 1.00 95.75 98 PHE A C 1
ATOM 803 O O . PHE A 1 98 ? 9.220 -15.022 1.559 1.00 95.75 98 PHE A O 1
ATOM 810 N N . ARG A 1 99 ? 8.200 -15.606 3.477 1.00 86.12 99 ARG A N 1
ATOM 811 C CA . ARG A 1 99 ? 9.303 -16.428 3.976 1.00 86.12 99 ARG A CA 1
ATOM 812 C C . ARG A 1 99 ? 9.233 -17.774 3.255 1.00 86.12 99 ARG A C 1
ATOM 814 O O . ARG 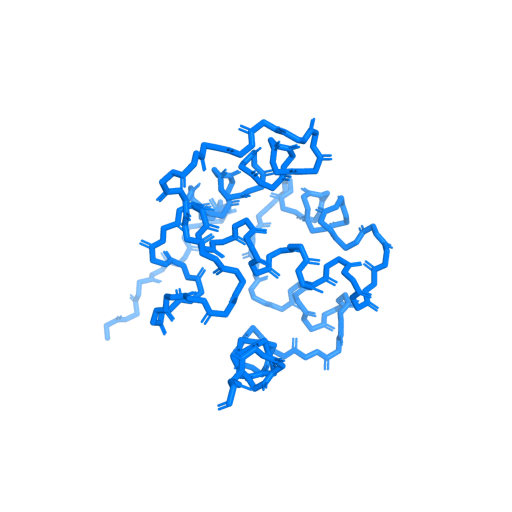A 1 99 ? 8.213 -18.452 3.339 1.00 86.12 99 ARG A O 1
ATOM 821 N N . ALA A 1 100 ? 10.289 -18.083 2.509 1.00 59.38 100 ALA A N 1
ATOM 822 C CA . ALA A 1 100 ? 10.556 -19.427 2.011 1.00 59.38 100 ALA A CA 1
ATOM 823 C C . ALA A 1 100 ? 11.037 -20.321 3.159 1.00 59.38 100 ALA A C 1
ATOM 825 O O . ALA A 1 100 ? 11.727 -19.779 4.057 1.00 59.38 100 ALA A O 1
#

pLDDT: mean 92.21, std 13.43, range [36.19, 98.69]

Foldseek 3Di:
DDDPFDQADDPLLVLLLVVLVCVVVVNHDPPADDQLDDDDCRPHSSSVSSLVVLLCVQPPCLSVVQVVVRPRGDDQCSSCVRRVDGPVVSNVVSNVVPDD

Secondary structure (DSSP, 8-state):
------SS--HHHHHHHHHHHHHHTT---TTSPPTT--SSTTS-HHHHHHHHHHHHHHSTTHHHHHHHHGGG---THHHHHHHSS-HHHHHHHHHHHT--

Organism: Capsicum baccatum (NCBI:txid33114)

=== Feature glossary ===
Reading guide. The protein is described through the following features:

Foldseek 3Di. A 3Di character summarizes, for each residue, the relative orientation of the Cα frame of its nearest spatial neighbor. Because it encodes fold topology rather than chemistry, 3Di alignments detect remote structural similarity that sequence alignment misses.

Contact-map, Ramachandran, and PAE plots. Plot images: a contact map (which residues are close in 3D, as an N×N binary image), a Ramachandran scatter (backbone torsion angles, revealing secondary-structure composition at a glance), and — for AlphaFold structures — a PAE heatmap (pairwise prediction confidence).

Radius of gyration, Cα contacts, bounding box. Radius of gyration (Rg) is the root-mean-square distance of Cα atoms from their centroid — a single number for overall size and compactness. A globular domain of N residues has Rg ≈ 2.2·N^0.38 Å; an extended or disordered chain has a much larger Rg. The Cα contact count is the number of residue pairs whose Cα atoms are within 8 Å and are more than four positions apart in sequence — a standard proxy for tertiary packing density. The bounding box is the smallest axis-aligned box enclosing all Cα atoms.

Secondary structure (8-state, DSSP). Eight-state secondary structure (DSSP): H is the canonical α-helix, G the tighter 3₁₀-helix, I the wider π-helix; E/B are β-structure, T and S are turns and bends, and '-' is everything else. DSS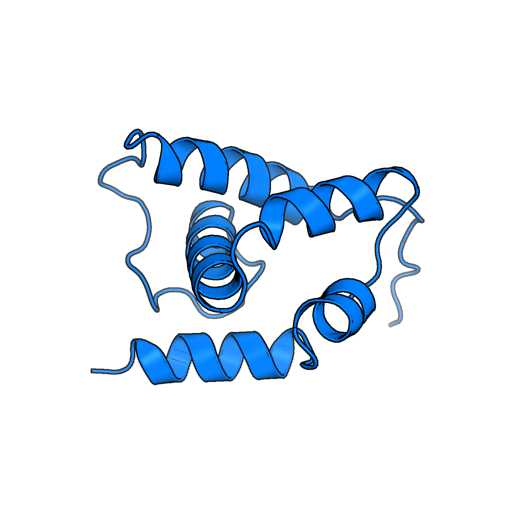P derives these fr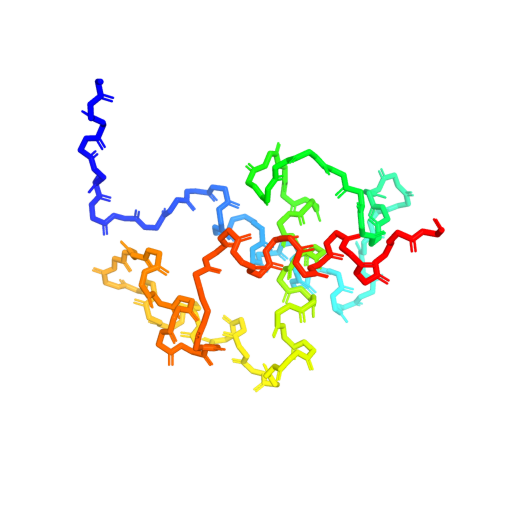om the pattern of main-chain N–H···O=C hydrogen bonds, not from the sequence.

B-factor. B-factor (Debye–Waller factor) reflects atomic displacement in the crystal lattice. It is an experimental observable (units Å²), not a prediction; low values mean the atom is pinned down, high values mean it moves or is heterogeneous across the crystal.

pLDDT. pLDDT is the predicted lDDT-Cα score: AlphaFold's confidence that the local environment of each residue (all inter-atomic distances within 15 Å) is correctly placed. It is a per-residue number between 0 and 100, with higher meaning more reliable.

Nearest PDB structures. Nearest PDB neighbors are the top structural matches found by Foldseek when searching this structure against the entire Protein Data Bank. Each hit reports a TM-score (0 to 1; >0.5 almost always implies the same fold) and an E-value. These are *structural* homologs — they may share no detectable sequence similarity.

Solvent-accessible surface area. Accessible surface area quantifies burial. A residue with SASA near zero is packed into the hydrophobic core; one with SASA >100 Å² sits on the surface. Computed here via the Shrake–Rupley numerical algorithm with a 1.4 Å probe.

Rendered structure images. Structure images are PyMOL renders from six orthogonal camera directions. Cartoon representation draws helices as coils and strands as arrows; sticks shows the backbone as bonds; surface shows the solvent-excluded envelope. Rainbow coloring maps sequence position to hue (blue→red, N→C); chain coloring assigns a distinct color per polypeptide.

Backbone torsions (φ/ψ). φ (phi) and ψ (psi) are the two rotatable backbone dihedrals per residue: φ is the C(i-1)–N–Cα–C torsion, ψ is the N–Cα–C–N(i+1) torsion, both in degrees on (−180°, 180°]. α-helical residues cluster near (−60°, −45°); β-strand residues near (−120°, +130°). A Ramachandran plot is simply a scatter of (φ, ψ) for every residue.

Predicted aligned error. Predicted Aligned Error (PAE) is an AlphaFold confidence matrix: entry (i, j) is the expected error in the position of residue j, in ångströms, when the prediction is superimposed on the true structure at residue i. Low PAE within a block of residues means that block is internally rigid and well-predicted; high PAE between two blocks means their relative placement is uncertain even if each block individually is confident.

mmCIF coordinates. Structure coordinates are given as an mmCIF _atom_site loop: one row per atom with element, residue name, chain id, sequence number, and x/y/z position in Å. Only the four main-chain atoms per residue are included here; side chains are omitted to keep the record compact.

InterPro / GO / CATH / organism. Database cross-references. InterPro integrates a dozen domain/family signature databases into unified entries with residue-range hits. GO terms attach function/process/location labels with evidence codes. CATH codes position the fold in a four-level structural taxonomy. Organism is the NCBI-taxonomy species name.

Secondary structure (3-state, P-SEA). SS3 is a coarse helix/strand/coil call (letters a/b/c) made by the P-SEA algorithm from inter-Cα distances and dihedrals. It is less detailed than DSSP but needs only Cα positions.

Sequence. Sequence gives the chain of amino acids in standard one-letter code (A=alanine, C=cysteine, …, Y=tyrosine), read N→C. It is the only feature that is directly encoded by the gene; all structural features are derived from the folded form of this sequence.